Protein AF-A0A819I8H5-F1 (afdb_monomer)

Mean predicted aligned error: 6.82 Å

Radius of gyration: 16.78 Å; Cα contacts (8 Å, |Δi|>4): 85; chains: 1; bounding box: 40×22×45 Å

Structure (mmCIF, N/CA/C/O backbone):
data_AF-A0A819I8H5-F1
#
_entry.id   AF-A0A819I8H5-F1
#
loop_
_atom_site.group_PDB
_atom_site.id
_atom_site.type_symbol
_atom_site.label_atom_id
_atom_site.label_alt_id
_atom_site.label_comp_id
_atom_site.label_asym_id
_atom_site.label_entity_id
_atom_site.label_seq_id
_atom_site.pdbx_PDB_ins_code
_atom_site.Cartn_x
_atom_site.Cartn_y
_atom_site.Cartn_z
_atom_site.occupancy
_atom_site.B_iso_or_equiv
_atom_site.auth_seq_id
_atom_site.auth_comp_id
_atom_site.auth_asym_id
_atom_site.auth_atom_id
_atom_site.pdbx_PDB_model_num
ATOM 1 N N . MET A 1 1 ? 25.821 -2.828 -25.582 1.00 36.62 1 MET A N 1
ATOM 2 C CA . MET A 1 1 ? 26.378 -2.853 -24.213 1.00 36.62 1 MET A CA 1
ATOM 3 C C . MET A 1 1 ? 25.756 -1.722 -23.397 1.00 36.62 1 MET A C 1
ATOM 5 O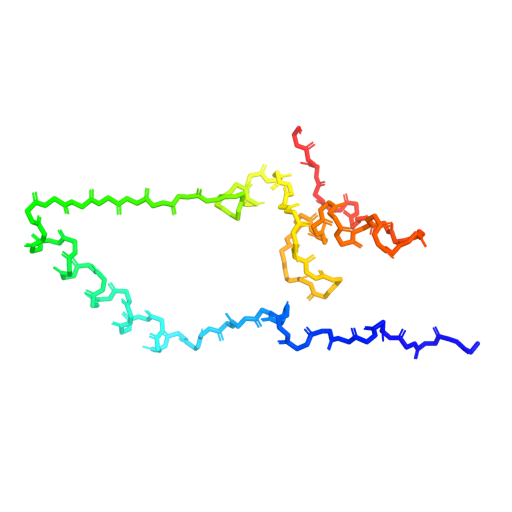 O . MET A 1 1 ? 26.410 -0.728 -23.137 1.00 36.62 1 MET A O 1
ATOM 9 N N . ALA A 1 2 ? 24.474 -1.847 -23.055 1.00 38.56 2 ALA A N 1
ATOM 10 C CA . ALA A 1 2 ? 23.798 -0.974 -22.091 1.00 38.56 2 ALA A CA 1
ATOM 11 C C . ALA A 1 2 ? 22.762 -1.826 -21.343 1.00 38.56 2 ALA A C 1
ATOM 13 O O . ALA A 1 2 ? 21.564 -1.582 -21.383 1.00 38.56 2 ALA A O 1
ATOM 14 N N . SER A 1 3 ? 23.234 -2.933 -20.769 1.00 46.72 3 SER A N 1
ATOM 15 C CA . SER A 1 3 ? 22.487 -3.720 -19.793 1.00 46.72 3 SER A CA 1
ATOM 16 C C . SER A 1 3 ? 22.768 -3.113 -18.423 1.00 46.72 3 SER A C 1
ATOM 18 O O . SER A 1 3 ? 23.623 -3.593 -17.684 1.00 46.72 3 SER A O 1
ATOM 20 N N . GLY A 1 4 ? 22.121 -1.994 -18.140 1.00 46.38 4 GLY A N 1
ATOM 21 C CA . GLY A 1 4 ? 22.131 -1.366 -16.832 1.00 46.38 4 GLY A CA 1
ATOM 22 C C . GLY A 1 4 ? 20.719 -0.890 -16.584 1.00 46.38 4 GLY A C 1
ATOM 23 O O . GLY A 1 4 ? 20.225 -0.042 -17.322 1.00 46.38 4 GLY A O 1
ATOM 24 N N . ILE A 1 5 ? 20.052 -1.501 -15.611 1.00 56.53 5 ILE A N 1
ATOM 25 C CA . ILE A 1 5 ? 18.842 -0.945 -15.009 1.00 56.53 5 ILE A CA 1
ATOM 26 C C . ILE A 1 5 ? 19.162 0.534 -14.701 1.00 56.53 5 ILE A C 1
ATOM 28 O O . ILE A 1 5 ? 20.237 0.776 -14.144 1.00 56.53 5 ILE A O 1
ATOM 32 N N . PRO A 1 6 ? 18.333 1.511 -15.123 1.00 57.69 6 PRO A N 1
ATOM 33 C CA . PRO A 1 6 ? 18.570 2.918 -14.803 1.00 57.69 6 PRO A CA 1
ATOM 34 C C . PRO A 1 6 ? 18.758 3.054 -13.293 1.00 57.69 6 PRO A C 1
ATOM 36 O O . PRO A 1 6 ? 18.056 2.355 -12.565 1.00 57.69 6 PRO A O 1
ATOM 39 N N . ASP A 1 7 ? 19.709 3.893 -12.865 1.00 56.38 7 ASP A N 1
ATOM 40 C CA . ASP A 1 7 ? 20.024 4.196 -11.459 1.00 56.38 7 ASP A CA 1
ATOM 41 C C . ASP A 1 7 ? 18.794 4.005 -10.558 1.00 56.38 7 ASP A C 1
ATOM 43 O O . ASP A 1 7 ? 17.831 4.772 -10.641 1.00 56.38 7 ASP A O 1
ATOM 47 N N . GLU A 1 8 ? 18.787 2.937 -9.750 1.00 66.06 8 GLU A N 1
ATOM 48 C CA . GLU A 1 8 ? 17.688 2.694 -8.822 1.00 66.06 8 GLU A CA 1
ATOM 49 C C . GLU A 1 8 ? 17.691 3.829 -7.802 1.00 66.06 8 GLU A C 1
ATOM 51 O O . GLU A 1 8 ? 18.524 3.856 -6.898 1.00 66.06 8 GLU A O 1
ATOM 56 N N . ASP A 1 9 ? 16.761 4.773 -7.946 1.00 74.25 9 ASP A N 1
ATOM 57 C CA . ASP A 1 9 ? 16.502 5.769 -6.918 1.00 74.25 9 ASP A CA 1
ATOM 58 C C . ASP A 1 9 ? 16.121 5.022 -5.626 1.00 74.25 9 ASP A C 1
ATOM 60 O O . ASP A 1 9 ? 15.034 4.428 -5.556 1.00 74.25 9 ASP A O 1
ATOM 64 N N . PRO A 1 10 ? 16.982 5.029 -4.587 1.00 77.31 10 PRO A N 1
ATOM 65 C CA . PRO A 1 10 ? 16.745 4.250 -3.379 1.00 77.31 10 PRO A CA 1
ATOM 66 C C . PRO A 1 10 ? 15.490 4.722 -2.640 1.00 77.31 10 PRO A C 1
ATOM 68 O O . PRO A 1 10 ? 14.936 3.973 -1.836 1.00 77.31 10 PRO A O 1
ATOM 71 N N . THR A 1 11 ? 15.007 5.936 -2.925 1.00 82.56 11 THR A N 1
ATOM 72 C CA . THR A 1 11 ? 13.771 6.478 -2.351 1.00 82.56 11 THR A CA 1
ATOM 73 C C . THR A 1 11 ? 12.506 5.867 -2.956 1.00 82.56 11 THR A C 1
ATOM 75 O O . THR A 1 11 ? 11.442 5.953 -2.345 1.00 82.56 11 THR A O 1
ATOM 78 N N . LYS A 1 12 ? 12.605 5.213 -4.122 1.00 85.06 12 LYS A N 1
ATOM 79 C CA . LYS A 1 12 ? 11.476 4.595 -4.841 1.00 85.06 12 LYS A CA 1
ATOM 80 C C . LYS A 1 12 ? 11.457 3.068 -4.750 1.00 85.06 12 LYS A C 1
ATOM 82 O O . LYS A 1 12 ? 10.673 2.417 -5.445 1.00 85.06 12 LYS A O 1
ATOM 87 N N . LYS A 1 13 ? 12.325 2.479 -3.925 1.00 89.62 13 LYS A N 1
ATOM 88 C CA . LYS A 1 13 ? 12.356 1.033 -3.711 1.00 89.62 13 LYS A CA 1
ATOM 89 C C . LYS A 1 13 ? 11.120 0.589 -2.931 1.00 89.62 13 LYS A C 1
ATOM 91 O O . LYS A 1 13 ? 10.851 1.089 -1.842 1.00 89.62 13 LYS A O 1
ATOM 96 N N . GLU A 1 14 ? 10.395 -0.381 -3.475 1.00 92.25 14 GLU A N 1
ATOM 97 C CA . GLU A 1 14 ? 9.258 -0.989 -2.786 1.00 92.25 14 GLU A CA 1
ATOM 98 C C . GLU A 1 14 ? 9.743 -1.856 -1.619 1.00 92.25 14 GLU A C 1
ATOM 100 O O . GLU A 1 14 ? 10.685 -2.642 -1.748 1.00 92.25 14 GLU A O 1
ATOM 105 N N . ILE A 1 15 ? 9.099 -1.690 -0.464 1.00 93.62 15 ILE A N 1
ATOM 106 C CA . ILE A 1 15 ? 9.419 -2.417 0.765 1.00 93.62 15 ILE A CA 1
ATOM 107 C C . ILE A 1 15 ? 8.281 -3.390 1.033 1.00 93.62 15 ILE A C 1
ATOM 109 O O . ILE A 1 15 ? 7.138 -2.978 1.228 1.00 93.62 15 ILE A O 1
ATOM 113 N N . ILE A 1 16 ? 8.614 -4.677 1.044 1.00 95.62 16 ILE A N 1
ATOM 114 C CA . ILE A 1 16 ? 7.679 -5.756 1.350 1.00 95.62 16 ILE A CA 1
ATOM 115 C C . ILE A 1 16 ? 8.042 -6.292 2.728 1.00 95.62 16 ILE A C 1
ATOM 117 O O . ILE A 1 16 ? 9.097 -6.905 2.901 1.00 95.62 16 ILE A O 1
ATOM 121 N N . ASP A 1 17 ? 7.188 -6.014 3.710 1.00 97.31 17 ASP A N 1
ATOM 122 C CA . ASP A 1 17 ? 7.360 -6.547 5.058 1.00 97.31 17 ASP A CA 1
ATOM 123 C C . ASP A 1 17 ? 7.217 -8.084 5.046 1.00 97.31 17 ASP A C 1
ATOM 125 O O . ASP A 1 17 ? 6.342 -8.614 4.350 1.00 97.31 17 ASP A O 1
ATOM 129 N N . PRO A 1 18 ? 8.036 -8.818 5.823 1.00 98.12 18 PRO A N 1
ATOM 130 C CA . PRO A 1 18 ? 7.814 -10.237 6.080 1.00 98.12 18 PRO A CA 1
ATOM 131 C C . PRO A 1 18 ? 6.428 -10.499 6.701 1.00 98.12 18 PRO A C 1
ATOM 133 O O . PRO A 1 18 ? 5.911 -9.622 7.399 1.00 98.12 18 PRO A O 1
ATOM 136 N N . PRO A 1 19 ? 5.831 -11.692 6.502 1.00 98.00 19 PRO A N 1
ATOM 137 C CA . PRO A 1 19 ? 4.472 -11.982 6.969 1.00 98.00 19 PRO A CA 1
ATOM 138 C C . PRO A 1 19 ? 4.251 -11.734 8.467 1.00 98.00 19 PRO A C 1
ATOM 140 O O . PRO A 1 19 ? 3.258 -11.126 8.844 1.00 98.00 19 PRO A O 1
ATOM 143 N N . ASP A 1 20 ? 5.202 -12.121 9.316 1.00 98.06 20 ASP A N 1
ATOM 144 C CA . ASP A 1 20 ? 5.122 -11.940 10.768 1.00 98.06 20 ASP A CA 1
ATOM 145 C C . ASP A 1 20 ? 5.131 -10.461 11.182 1.00 98.06 20 ASP A C 1
ATOM 147 O O . ASP A 1 20 ? 4.395 -10.056 12.083 1.00 98.06 20 ASP A O 1
ATOM 151 N N . VAL A 1 21 ? 5.929 -9.636 10.500 1.00 98.38 21 VAL A N 1
ATOM 152 C CA . VAL A 1 21 ? 5.984 -8.186 10.729 1.00 98.38 21 VAL A CA 1
ATOM 153 C C . VAL A 1 21 ? 4.705 -7.514 10.230 1.00 98.38 21 VAL A C 1
ATOM 155 O O . VAL A 1 21 ? 4.192 -6.599 10.880 1.00 98.38 21 VAL A O 1
ATOM 158 N N . LEU A 1 22 ? 4.182 -7.959 9.086 1.00 98.12 22 LEU A N 1
ATOM 159 C CA . LEU A 1 22 ? 2.929 -7.462 8.530 1.00 98.12 22 LEU A CA 1
ATOM 160 C C . LEU A 1 22 ? 1.757 -7.749 9.476 1.00 98.12 22 LEU A C 1
ATOM 162 O O . LEU A 1 22 ? 1.018 -6.821 9.806 1.00 98.12 22 LEU A O 1
ATOM 166 N N . ASP A 1 23 ? 1.629 -8.985 9.959 1.00 98.44 23 ASP A N 1
ATOM 167 C CA . ASP A 1 23 ? 0.560 -9.396 10.876 1.00 98.44 23 ASP A CA 1
ATOM 168 C C . ASP A 1 23 ? 0.577 -8.557 12.163 1.00 98.44 23 ASP A C 1
ATOM 170 O O . ASP A 1 23 ? -0.448 -7.998 12.558 1.00 98.44 23 ASP A O 1
ATOM 174 N N . GLN A 1 24 ? 1.758 -8.343 12.755 1.00 98.62 24 GLN A N 1
ATOM 175 C CA . GLN A 1 24 ? 1.913 -7.484 13.937 1.00 98.62 24 GLN A CA 1
ATOM 176 C C . GLN A 1 24 ? 1.456 -6.037 13.685 1.00 98.62 24 GLN A C 1
ATOM 178 O O . GLN A 1 24 ? 0.773 -5.437 14.520 1.00 98.62 24 GLN A O 1
ATOM 183 N N . LYS A 1 25 ? 1.812 -5.453 12.533 1.00 98.50 25 LYS A N 1
ATOM 184 C CA . LYS A 1 25 ? 1.387 -4.091 12.163 1.00 98.50 25 LYS A CA 1
ATOM 185 C C . LYS A 1 25 ? -0.123 -4.011 11.926 1.00 98.50 25 LYS A C 1
ATOM 187 O O . LYS A 1 25 ? -0.737 -3.005 12.288 1.00 98.50 25 LYS A O 1
ATOM 192 N N . LEU A 1 26 ? -0.722 -5.045 11.334 1.00 98.44 26 LEU A N 1
ATOM 193 C CA . LEU A 1 26 ? -2.164 -5.120 11.091 1.00 98.44 26 LEU A CA 1
ATOM 194 C C . LEU A 1 26 ? -2.956 -5.224 12.397 1.00 98.44 26 LEU A C 1
ATOM 196 O O . LEU A 1 26 ? -3.938 -4.495 12.556 1.00 98.44 26 LEU A O 1
ATOM 200 N N . ASP A 1 27 ? -2.509 -6.046 13.346 1.00 98.56 27 ASP A N 1
ATOM 201 C CA . ASP A 1 27 ? -3.126 -6.151 14.673 1.00 98.56 27 ASP A CA 1
ATOM 202 C C . ASP A 1 27 ? -3.114 -4.803 15.402 1.00 98.56 27 ASP A C 1
ATOM 204 O O . ASP A 1 27 ? -4.145 -4.354 15.923 1.00 98.56 27 ASP A O 1
ATOM 208 N N . GLN A 1 28 ? -1.975 -4.105 15.362 1.00 98.56 28 GLN A N 1
ATOM 209 C CA . GLN A 1 28 ? -1.842 -2.785 15.970 1.00 98.56 28 GLN A CA 1
ATOM 210 C C . GLN A 1 28 ? -2.754 -1.746 15.303 1.00 98.56 28 GLN A C 1
ATOM 212 O O . GLN A 1 28 ? -3.414 -0.965 15.997 1.00 98.56 28 GLN A O 1
ATOM 217 N N . LEU A 1 29 ? -2.821 -1.736 13.969 1.00 98.31 29 LEU A N 1
ATOM 218 C CA . LEU A 1 29 ? -3.705 -0.845 13.218 1.00 98.31 29 LEU A CA 1
ATOM 219 C C . LEU A 1 29 ? -5.180 -1.116 13.548 1.00 98.31 29 LEU A C 1
ATOM 221 O O . LEU A 1 29 ? -5.945 -0.174 13.760 1.00 98.31 29 LEU A O 1
ATOM 225 N N . ALA A 1 30 ? -5.585 -2.385 13.630 1.00 98.44 30 ALA A N 1
ATOM 226 C CA . ALA A 1 30 ? -6.950 -2.769 13.977 1.00 98.44 30 ALA A CA 1
ATOM 227 C C . ALA A 1 30 ? -7.339 -2.289 15.384 1.00 98.44 30 ALA A C 1
ATOM 229 O O . ALA A 1 30 ? -8.464 -1.829 15.594 1.00 98.44 30 ALA A O 1
ATOM 230 N N . GLU A 1 31 ? -6.420 -2.354 16.348 1.00 98.69 31 GLU A N 1
ATOM 231 C CA . GLU A 1 31 ? -6.623 -1.781 17.680 1.00 98.69 31 GLU A CA 1
ATOM 232 C C . GLU A 1 31 ? -6.808 -0.259 17.635 1.00 98.69 31 G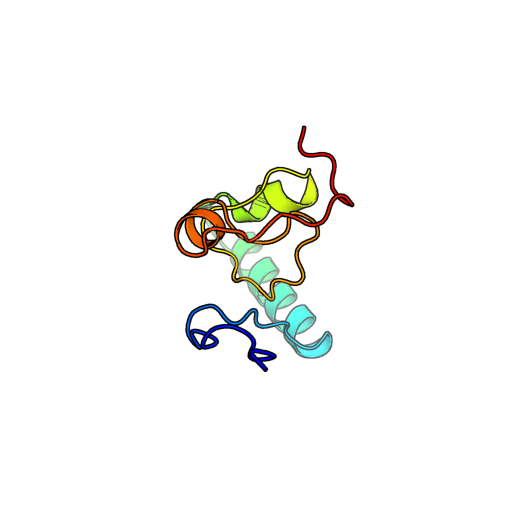LU A C 1
ATOM 234 O O . GLU A 1 31 ? -7.767 0.255 18.217 1.00 98.69 31 GLU A O 1
ATOM 239 N N . TRP A 1 32 ? -5.956 0.466 16.904 1.00 98.44 32 TRP A N 1
ATOM 240 C CA . TRP A 1 32 ? -6.088 1.919 16.758 1.00 98.44 32 TRP A CA 1
ATOM 241 C C . TRP A 1 32 ? -7.418 2.322 16.126 1.00 98.44 32 TRP A C 1
ATOM 243 O O . TRP A 1 32 ? -8.051 3.263 16.600 1.00 98.44 32 TRP A O 1
ATOM 253 N N . ILE A 1 33 ? -7.880 1.589 15.109 1.00 98.38 33 ILE A N 1
ATOM 254 C CA . ILE A 1 33 ? -9.182 1.831 14.473 1.00 98.38 33 ILE A CA 1
ATOM 255 C C . ILE A 1 33 ? -10.324 1.618 15.472 1.00 98.38 33 ILE A C 1
ATOM 257 O O . ILE A 1 33 ? -11.200 2.473 15.576 1.00 98.38 33 ILE A O 1
ATOM 261 N N . ARG A 1 34 ? -10.316 0.509 16.227 1.00 98.31 34 ARG A N 1
ATOM 262 C CA . ARG A 1 34 ? -11.372 0.193 17.210 1.00 98.31 34 ARG A CA 1
ATOM 263 C C . ARG A 1 34 ? -11.469 1.226 18.333 1.00 98.31 34 ARG A C 1
ATOM 265 O O . ARG A 1 34 ? -12.569 1.507 18.798 1.00 98.31 34 ARG A O 1
ATOM 272 N N . ASN A 1 35 ? -10.334 1.780 18.756 1.00 98.44 35 ASN A N 1
ATOM 273 C CA . ASN A 1 35 ? -10.257 2.723 19.872 1.00 98.44 35 ASN A CA 1
ATOM 274 C C . ASN A 1 35 ? -10.398 4.197 19.446 1.00 98.44 35 ASN A C 1
ATOM 276 O O . ASN A 1 35 ? -10.543 5.078 20.297 1.00 98.44 35 ASN A O 1
ATOM 280 N N . ALA A 1 36 ? -10.353 4.499 18.146 1.00 98.25 36 ALA A N 1
ATOM 281 C CA . ALA A 1 36 ? -10.464 5.864 17.651 1.00 98.25 36 ALA A CA 1
ATOM 282 C C . ALA A 1 36 ? -11.902 6.391 17.767 1.00 98.25 36 ALA A C 1
ATOM 284 O O . ALA A 1 36 ? -12.845 5.816 17.231 1.00 98.25 36 ALA A O 1
ATOM 285 N N . LYS A 1 37 ? -12.070 7.571 18.380 1.00 98.38 37 LYS A N 1
ATOM 286 C CA . LYS A 1 37 ? -13.353 8.300 18.351 1.00 98.38 37 LYS A CA 1
ATOM 287 C C . LYS A 1 37 ? -13.715 8.758 16.931 1.00 98.38 37 LYS A C 1
ATOM 289 O O . LYS A 1 37 ? -14.887 8.801 16.566 1.00 98.38 37 LYS A O 1
ATOM 294 N N . HIS A 1 38 ? -12.699 9.120 16.148 1.00 98.06 38 HIS A N 1
ATOM 295 C CA . HIS A 1 38 ? -12.821 9.552 14.761 1.00 98.06 38 HIS A CA 1
ATOM 296 C C . HIS A 1 38 ? -11.655 8.974 13.958 1.00 98.06 38 HIS A C 1
ATOM 298 O O . HIS A 1 38 ? -10.500 9.297 14.230 1.0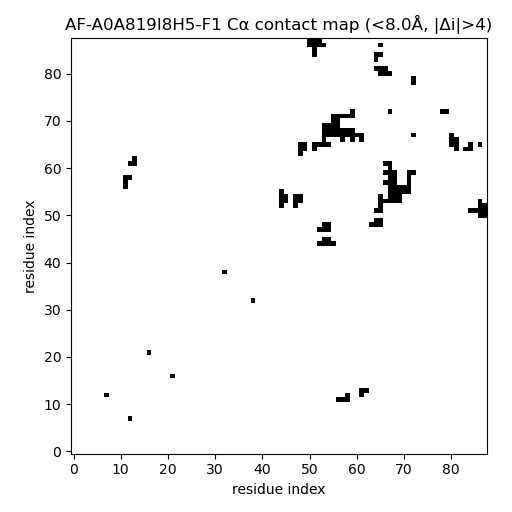0 98.06 38 HIS A O 1
ATOM 304 N N . PHE A 1 39 ? -11.959 8.132 12.974 1.00 97.31 39 PHE A N 1
ATOM 305 C CA . PHE A 1 39 ? -10.978 7.532 12.075 1.00 97.31 39 PHE A CA 1
ATOM 306 C C . PHE A 1 39 ? -11.096 8.167 10.687 1.00 97.31 39 PHE A C 1
ATOM 308 O O . PHE A 1 39 ? -12.183 8.207 10.113 1.00 97.31 39 PHE A O 1
ATOM 315 N N . ILE A 1 40 ? -9.987 8.694 10.165 1.00 97.75 40 ILE A N 1
ATOM 316 C CA . ILE A 1 40 ? -9.920 9.383 8.871 1.00 97.75 40 ILE A CA 1
ATOM 317 C C . ILE A 1 40 ? -8.809 8.736 8.049 1.00 97.75 40 ILE A C 1
ATOM 319 O O . ILE A 1 40 ? -7.699 8.555 8.546 1.00 97.75 40 ILE A O 1
ATOM 323 N N . VAL A 1 41 ? -9.102 8.415 6.789 1.00 97.50 41 VAL A N 1
ATOM 324 C CA . VAL A 1 41 ? -8.156 7.785 5.862 1.00 97.50 41 VAL A CA 1
ATOM 325 C C . VAL A 1 41 ? -7.862 8.737 4.711 1.00 97.50 41 VAL A C 1
ATOM 327 O O . VAL A 1 41 ? -8.779 9.256 4.079 1.00 97.50 41 VAL A O 1
ATOM 330 N N . PHE A 1 42 ? -6.579 8.928 4.413 1.00 97.81 42 PHE A N 1
ATOM 331 C CA . PHE A 1 42 ? -6.119 9.639 3.225 1.00 97.81 42 PHE A CA 1
ATOM 332 C C . PHE A 1 42 ? -5.674 8.618 2.181 1.00 97.81 42 PHE A C 1
ATOM 334 O O . PHE A 1 42 ? -4.764 7.830 2.429 1.00 97.81 42 PHE A O 1
ATOM 341 N N . THR A 1 43 ? -6.312 8.622 1.015 1.00 97.06 43 THR A N 1
ATOM 342 C CA . THR A 1 43 ? -6.011 7.681 -0.072 1.00 97.06 43 THR A CA 1
ATOM 343 C C . THR A 1 43 ? -5.340 8.388 -1.244 1.00 97.06 43 THR A C 1
ATOM 345 O O . THR A 1 43 ? -5.670 9.530 -1.558 1.00 97.06 43 THR A O 1
ATOM 348 N N . GLY A 1 44 ? -4.440 7.689 -1.933 1.00 96.38 44 GLY A N 1
ATOM 349 C CA . GLY A 1 44 ? -3.835 8.126 -3.195 1.00 96.38 44 GLY A CA 1
ATOM 350 C C . GLY A 1 44 ? -4.066 7.111 -4.316 1.00 96.38 44 GLY A C 1
ATOM 351 O O . GLY A 1 44 ? -4.787 6.140 -4.133 1.00 96.38 44 GLY A O 1
ATOM 352 N N . ALA A 1 45 ? -3.414 7.292 -5.468 1.00 96.12 45 ALA A N 1
ATOM 353 C CA . ALA A 1 45 ? -3.587 6.406 -6.629 1.00 96.12 45 ALA A CA 1
ATOM 354 C C . ALA A 1 45 ? -3.226 4.931 -6.360 1.00 96.12 45 ALA A C 1
ATOM 356 O O . ALA A 1 45 ? -3.781 4.042 -6.999 1.00 96.12 45 ALA A O 1
ATOM 357 N N . GLY A 1 46 ? -2.339 4.670 -5.390 1.00 94.69 46 GLY A N 1
ATOM 358 C CA . GLY A 1 46 ? -1.850 3.326 -5.072 1.00 94.69 46 GLY A CA 1
ATOM 359 C C . GLY A 1 46 ? -2.955 2.309 -4.769 1.00 94.69 46 GLY A C 1
ATOM 360 O O . GLY A 1 46 ? -2.844 1.160 -5.190 1.00 94.69 46 GLY A O 1
ATOM 361 N N . VAL A 1 47 ? -4.062 2.723 -4.133 1.00 96.12 47 VAL A N 1
ATOM 362 C CA . VAL A 1 47 ? -5.163 1.795 -3.794 1.00 96.12 47 VAL A CA 1
ATOM 363 C C . VAL A 1 47 ? -5.931 1.290 -5.021 1.00 96.12 47 VAL A C 1
ATOM 365 O O . VAL A 1 47 ? -6.584 0.255 -4.940 1.00 96.12 47 VAL A O 1
ATOM 368 N N . SER A 1 48 ? -5.830 1.982 -6.159 1.00 95.69 48 SER A N 1
ATOM 369 C CA . SER A 1 48 ? -6.518 1.625 -7.408 1.00 95.69 48 SER A CA 1
ATOM 370 C C . SER A 1 48 ? -5.666 0.757 -8.341 1.00 95.69 48 SER A C 1
ATOM 372 O O . SER A 1 48 ? -6.138 0.317 -9.384 1.00 95.69 48 SER A O 1
ATOM 374 N N . THR A 1 49 ? -4.412 0.475 -7.985 1.00 93.62 49 THR A N 1
ATOM 375 C CA . THR A 1 49 ? -3.501 -0.308 -8.840 1.00 93.62 49 THR A CA 1
ATOM 376 C C . THR A 1 49 ? -3.962 -1.753 -9.015 1.00 93.62 49 THR A C 1
ATOM 378 O O . THR A 1 49 ? -3.837 -2.323 -10.099 1.00 93.62 49 THR A O 1
ATOM 381 N N . SER A 1 50 ? -4.611 -2.322 -7.998 1.00 91.31 50 SER A N 1
ATOM 382 C CA . SER A 1 50 ? -5.212 -3.659 -8.046 1.00 91.31 50 SER A CA 1
ATOM 383 C C . SER A 1 50 ? -6.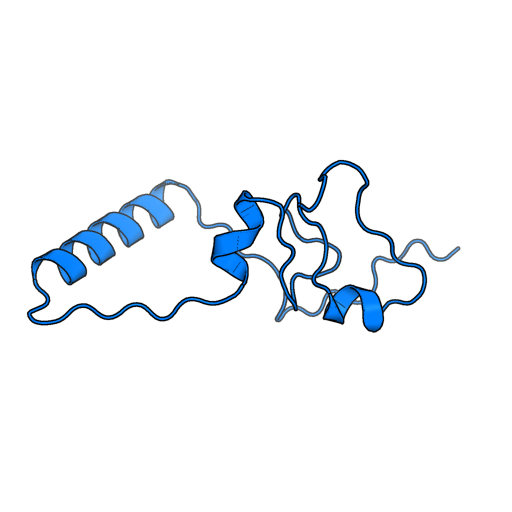363 -3.784 -9.053 1.00 91.31 50 SER A C 1
ATOM 385 O O . SER A 1 50 ? -6.647 -4.888 -9.512 1.00 91.31 50 SER A O 1
ATOM 387 N N . THR A 1 51 ? -7.002 -2.675 -9.442 1.00 91.44 51 THR A N 1
ATOM 388 C CA . THR A 1 51 ? -8.075 -2.654 -10.453 1.00 91.44 51 THR A CA 1
ATOM 389 C C . THR A 1 51 ? -7.557 -2.382 -11.865 1.00 91.44 51 THR A C 1
ATOM 391 O O . THR A 1 51 ? -8.341 -2.241 -12.802 1.00 91.44 51 THR A O 1
ATOM 394 N N . GLY A 1 52 ? -6.234 -2.319 -12.036 1.00 89.38 52 GLY A N 1
ATOM 395 C CA . GLY A 1 52 ? -5.589 -2.048 -13.315 1.00 89.38 52 GLY A CA 1
ATOM 396 C C . GLY A 1 52 ? -5.403 -0.562 -13.619 1.00 89.38 52 GLY A C 1
ATOM 397 O O . GLY A 1 52 ? -4.952 -0.237 -14.714 1.00 89.38 52 GLY A O 1
ATOM 398 N N . ILE A 1 53 ? -5.706 0.350 -12.690 1.00 91.25 53 ILE A N 1
ATOM 399 C CA . ILE A 1 53 ? -5.445 1.784 -12.872 1.00 91.25 53 ILE A CA 1
ATOM 400 C C . ILE A 1 53 ? -4.023 2.092 -12.375 1.00 91.25 53 ILE A C 1
ATOM 402 O O . ILE A 1 53 ? -3.757 1.959 -11.183 1.00 91.25 53 ILE A O 1
ATOM 406 N N . PRO A 1 54 ? -3.096 2.511 -13.251 1.00 91.50 54 PRO A N 1
AT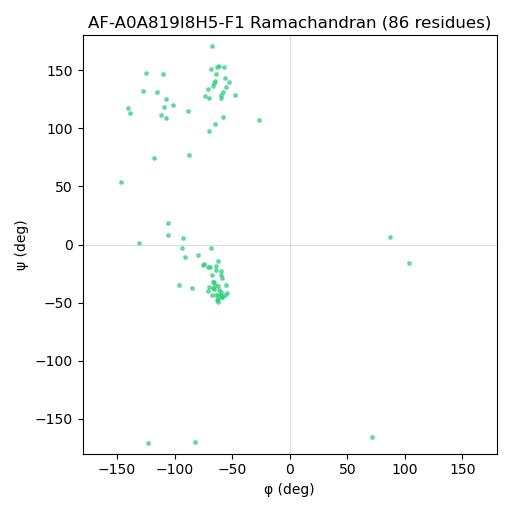OM 407 C CA . PRO A 1 54 ? -1.710 2.759 -12.872 1.00 91.50 54 PRO A CA 1
ATOM 408 C C . PRO A 1 54 ? -1.578 3.973 -11.951 1.00 91.50 54 PRO A C 1
ATOM 410 O O . PRO A 1 54 ? -2.336 4.942 -12.049 1.00 91.50 54 PRO A O 1
ATOM 413 N N . ASP A 1 55 ? -0.560 3.940 -11.099 1.00 94.94 55 ASP A N 1
ATOM 414 C CA . ASP A 1 55 ? -0.209 5.052 -10.230 1.00 94.94 55 ASP A CA 1
ATOM 415 C C . ASP A 1 55 ? 0.641 6.116 -10.971 1.00 94.94 55 ASP A C 1
ATOM 417 O O . ASP A 1 55 ? 0.797 6.100 -12.200 1.00 94.94 55 ASP A O 1
ATOM 421 N N . TYR A 1 56 ? 1.186 7.074 -10.217 1.00 94.00 56 TYR A N 1
ATOM 422 C CA . TYR A 1 56 ? 2.030 8.129 -10.770 1.00 94.00 56 TYR A CA 1
ATOM 423 C C . TYR A 1 56 ? 3.529 7.850 -10.677 1.00 94.00 56 TYR A C 1
ATOM 425 O O . TYR A 1 56 ? 4.250 8.287 -11.574 1.00 94.00 56 TYR A O 1
ATOM 433 N N . ARG A 1 57 ? 4.011 7.189 -9.616 1.00 92.94 57 ARG A N 1
ATOM 434 C CA . ARG A 1 57 ? 5.423 7.270 -9.195 1.00 92.94 57 ARG A CA 1
ATOM 435 C C . ARG A 1 57 ? 6.090 5.920 -8.927 1.00 92.94 57 ARG A C 1
ATOM 437 O O . ARG A 1 57 ? 7.259 5.933 -8.547 1.00 92.94 57 ARG A O 1
ATOM 444 N N . SER A 1 58 ? 5.405 4.790 -9.110 1.00 92.12 58 SER A N 1
ATOM 445 C CA . SER A 1 58 ? 6.049 3.477 -9.012 1.00 92.12 58 SER A CA 1
ATOM 446 C C . SER A 1 58 ? 7.249 3.391 -9.952 1.00 92.12 58 SER A C 1
ATOM 448 O O . SER A 1 58 ? 7.173 3.820 -11.107 1.00 92.12 58 SER A O 1
ATOM 450 N N . SER A 1 59 ? 8.354 2.852 -9.439 1.00 92.00 59 SER A N 1
ATOM 451 C CA . SER A 1 59 ? 9.624 2.769 -10.157 1.00 92.00 59 SER A CA 1
ATOM 452 C C . SER A 1 59 ? 9.558 1.805 -11.342 1.00 92.00 59 SER A C 1
ATOM 454 O O . SER A 1 59 ? 8.615 1.025 -11.502 1.00 92.00 59 SER A O 1
ATOM 456 N N . MET A 1 60 ? 10.611 1.813 -12.160 1.00 88.25 60 MET A N 1
ATOM 457 C CA . MET A 1 60 ? 10.761 0.873 -13.273 1.00 88.25 60 MET A CA 1
ATOM 458 C C . MET A 1 60 ? 10.791 -0.606 -12.842 1.00 88.25 60 MET A C 1
ATOM 460 O O . MET A 1 60 ? 10.430 -1.465 -13.644 1.00 88.25 60 MET A O 1
ATOM 464 N N . ASN A 1 61 ? 11.151 -0.890 -11.585 1.00 88.62 61 ASN A N 1
ATOM 465 C CA . ASN A 1 61 ? 11.270 -2.240 -11.019 1.00 88.62 61 ASN A CA 1
ATOM 466 C C . ASN A 1 61 ? 10.115 -2.604 -10.071 1.00 88.62 61 ASN A C 1
ATOM 468 O O . ASN A 1 61 ? 10.251 -3.511 -9.251 1.00 88.62 61 ASN A O 1
ATOM 472 N N . THR A 1 62 ? 8.993 -1.887 -10.155 1.00 90.44 62 THR A N 1
ATOM 473 C CA . THR A 1 62 ? 7.797 -2.164 -9.351 1.00 90.44 62 THR A CA 1
ATOM 474 C C . THR A 1 62 ? 7.297 -3.600 -9.520 1.00 90.44 62 THR A C 1
ATOM 476 O O . THR A 1 62 ? 7.302 -4.151 -10.624 1.00 90.44 62 THR A O 1
ATOM 479 N N . ILE A 1 63 ? 6.805 -4.195 -8.432 1.00 90.31 63 ILE A N 1
ATOM 480 C CA . ILE A 1 63 ? 6.116 -5.492 -8.460 1.00 90.31 63 ILE A CA 1
ATOM 481 C C . ILE A 1 63 ? 4.658 -5.362 -8.907 1.00 90.31 63 ILE A C 1
ATOM 483 O O . ILE A 1 63 ? 3.977 -6.372 -9.104 1.00 90.31 63 ILE A O 1
ATOM 487 N N . LEU A 1 64 ? 4.147 -4.132 -9.025 1.00 90.31 64 LEU A N 1
ATOM 488 C CA . LEU A 1 64 ? 2.754 -3.896 -9.360 1.00 90.31 64 LEU A CA 1
ATOM 489 C C . LEU A 1 64 ? 2.462 -4.357 -10.789 1.00 90.31 64 LEU A C 1
ATOM 491 O O . LEU A 1 64 ? 3.197 -4.032 -11.725 1.00 90.31 64 LEU A O 1
ATOM 495 N N . PRO A 1 65 ? 1.329 -5.043 -11.005 1.00 88.75 65 PRO A N 1
ATOM 496 C CA . PRO A 1 65 ? 0.999 -5.572 -12.319 1.00 88.75 65 PRO A CA 1
ATOM 497 C C . PRO A 1 65 ? 0.717 -4.434 -13.320 1.00 88.75 65 PRO A C 1
ATOM 499 O O . PRO A 1 65 ? 0.963 -4.585 -14.515 1.00 88.75 65 PRO A O 1
ATOM 502 N N . THR A 1 66 ? 0.282 -3.258 -12.847 1.00 88.94 66 THR A N 1
ATOM 503 C CA . THR A 1 66 ? 0.100 -2.038 -13.659 1.00 88.94 66 THR A CA 1
ATOM 504 C C . THR A 1 66 ? 1.393 -1.504 -14.280 1.00 88.94 66 THR A C 1
ATOM 506 O O . THR A 1 66 ? 1.337 -0.664 -15.185 1.00 88.94 66 THR A O 1
ATOM 509 N N . GLY A 1 67 ? 2.549 -1.981 -13.813 1.00 90.12 67 GLY A N 1
ATOM 510 C CA . GLY A 1 67 ? 3.859 -1.495 -14.213 1.00 90.12 67 GLY A CA 1
ATOM 511 C C . GLY A 1 67 ? 4.170 -0.099 -13.661 1.00 90.12 67 GLY A C 1
ATOM 512 O O . GLY A 1 67 ? 3.468 0.380 -12.766 1.00 90.12 67 GLY A O 1
ATOM 513 N N . PRO A 1 68 ? 5.215 0.556 -14.202 1.00 90.62 68 PRO A N 1
ATOM 514 C CA . PRO A 1 68 ? 5.722 1.814 -13.670 1.00 90.62 68 PRO A CA 1
ATOM 515 C C . PRO A 1 68 ? 4.696 2.947 -13.747 1.00 90.62 68 PRO A C 1
ATOM 517 O O . PRO A 1 68 ? 3.819 2.987 -14.631 1.00 90.62 68 PRO A O 1
ATOM 520 N N . GLY A 1 69 ? 4.844 3.894 -12.826 1.00 91.75 69 GLY A N 1
ATOM 521 C CA . GLY A 1 69 ? 3.970 5.047 -12.702 1.00 91.75 69 GLY A CA 1
ATOM 522 C C . GLY A 1 69 ? 3.986 5.932 -13.948 1.00 91.75 69 GLY A C 1
ATOM 523 O O . GLY A 1 69 ? 4.952 5.964 -14.714 1.00 91.75 69 GLY A O 1
ATOM 524 N N . VAL A 1 70 ? 2.898 6.672 -14.187 1.00 91.81 70 VAL A N 1
ATOM 525 C CA . VAL A 1 70 ? 2.784 7.513 -15.397 1.00 91.81 70 VAL A CA 1
ATOM 526 C C . VAL A 1 70 ? 3.883 8.571 -15.517 1.00 91.81 70 VAL A C 1
ATOM 528 O O . VAL A 1 70 ? 4.194 8.972 -16.635 1.00 91.81 70 VAL A O 1
ATOM 531 N N . TRP A 1 71 ? 4.440 9.062 -14.408 1.00 91.94 71 TRP A N 1
ATOM 532 C CA . TRP A 1 71 ? 5.520 10.050 -14.443 1.00 91.94 71 TRP A CA 1
ATOM 533 C C . TRP A 1 71 ? 6.875 9.373 -14.598 1.00 91.94 71 TRP A C 1
ATOM 535 O O . TRP A 1 71 ? 7.668 9.828 -15.411 1.00 91.94 71 TRP A O 1
ATOM 545 N N . GLU A 1 72 ? 7.069 8.215 -13.967 1.00 90.81 72 GLU A N 1
ATOM 546 C CA . GLU A 1 72 ? 8.272 7.401 -14.163 1.00 90.81 72 GLU A CA 1
ATOM 547 C C . GLU A 1 72 ? 8.484 7.044 -15.643 1.00 90.81 72 GLU A C 1
ATOM 549 O O . GLU A 1 72 ? 9.581 7.190 -16.179 1.00 90.81 72 GLU A O 1
ATOM 554 N N . LEU A 1 73 ? 7.410 6.657 -16.342 1.00 89.25 73 LEU A N 1
ATOM 555 C CA . LEU A 1 73 ? 7.447 6.371 -17.781 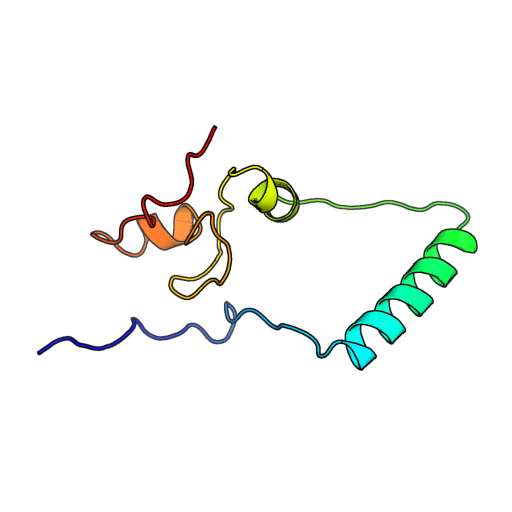1.00 89.25 73 LEU A CA 1
ATOM 556 C C . LEU A 1 73 ? 7.735 7.605 -18.642 1.00 89.25 73 LEU A C 1
ATOM 558 O O . LEU A 1 73 ? 8.317 7.475 -19.717 1.00 89.25 73 LEU A O 1
ATOM 562 N N . ARG A 1 74 ? 7.296 8.795 -18.214 1.00 89.38 74 ARG A N 1
ATOM 563 C CA . ARG A 1 74 ? 7.578 10.050 -18.930 1.00 89.38 74 ARG A CA 1
ATOM 564 C C . ARG A 1 74 ? 9.047 10.433 -18.811 1.00 89.38 74 ARG A C 1
ATOM 566 O O . ARG A 1 74 ? 9.611 10.914 -19.789 1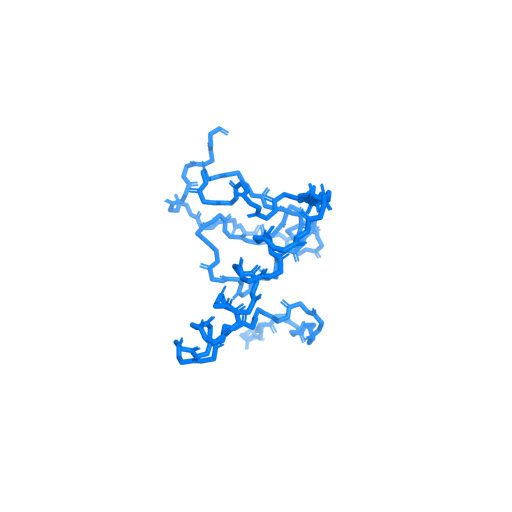.00 89.38 74 ARG A O 1
ATOM 573 N N . ASP A 1 75 ? 9.640 10.176 -17.651 1.00 88.81 75 ASP A N 1
ATOM 574 C CA . ASP A 1 75 ? 11.046 10.467 -17.375 1.00 88.81 75 ASP A CA 1
ATOM 575 C C . ASP A 1 75 ? 11.991 9.459 -18.065 1.00 88.81 75 ASP A C 1
ATOM 577 O O . ASP A 1 75 ? 13.160 9.764 -18.291 1.00 88.81 75 ASP A O 1
ATOM 581 N N . HIS A 1 76 ? 11.472 8.297 -18.489 1.00 85.50 76 HIS A N 1
ATOM 582 C CA . HIS A 1 76 ? 12.210 7.241 -19.195 1.00 85.50 76 HIS A CA 1
ATOM 583 C C . HIS A 1 76 ? 11.654 6.986 -20.611 1.00 85.50 76 HIS A C 1
ATOM 585 O O . HIS A 1 76 ? 10.990 5.971 -20.862 1.00 85.50 76 HIS A O 1
ATOM 591 N N . PRO A 1 77 ? 11.923 7.880 -21.581 1.00 77.88 77 PRO A N 1
ATOM 592 C CA . PRO A 1 77 ? 11.408 7.744 -22.939 1.00 77.88 77 PRO A CA 1
ATOM 593 C C . PRO A 1 77 ? 11.878 6.432 -23.587 1.00 77.88 77 PRO A C 1
ATOM 595 O O . PRO A 1 77 ? 13.068 6.138 -23.655 1.00 77.88 77 PRO A O 1
ATOM 598 N N . GLY A 1 78 ? 10.925 5.638 -24.083 1.00 78.06 78 GLY A N 1
ATOM 599 C CA . GLY A 1 78 ? 11.173 4.318 -24.680 1.00 78.06 78 GLY A CA 1
ATOM 600 C C . GLY A 1 78 ? 10.806 3.140 -23.773 1.00 78.06 78 GLY A C 1
ATOM 601 O O . GLY A 1 78 ? 10.606 2.032 -24.279 1.00 78.06 78 GLY A O 1
ATOM 602 N N . ALA A 1 79 ? 10.622 3.378 -22.471 1.00 78.81 79 ALA A N 1
ATOM 603 C CA . ALA A 1 79 ? 10.014 2.411 -21.569 1.00 78.81 79 ALA A CA 1
ATOM 604 C C . ALA A 1 79 ? 8.542 2.171 -21.943 1.00 78.81 79 ALA A C 1
ATOM 606 O O . ALA A 1 79 ? 7.797 3.095 -22.275 1.00 78.81 79 ALA A O 1
ATOM 607 N N . LYS A 1 80 ? 8.106 0.912 -21.889 1.00 70.19 80 LYS A N 1
ATOM 608 C CA . LYS A 1 80 ? 6.711 0.521 -22.124 1.00 70.19 80 LYS A CA 1
ATOM 609 C C . LYS A 1 80 ? 6.202 -0.266 -20.930 1.00 70.19 80 LYS A C 1
ATOM 611 O O . LYS A 1 80 ? 6.954 -1.017 -20.314 1.00 70.19 80 LYS A O 1
ATOM 616 N N . ARG A 1 81 ? 4.910 -0.124 -20.636 1.00 71.94 81 ARG A N 1
ATOM 617 C CA . ARG A 1 81 ? 4.242 -0.994 -19.665 1.00 71.94 81 ARG A CA 1
ATOM 618 C C . ARG A 1 81 ? 4.230 -2.427 -20.169 1.00 71.94 81 ARG A C 1
ATOM 620 O O . ARG A 1 81 ? 4.095 -2.663 -21.372 1.00 71.94 81 ARG A O 1
ATOM 627 N N . SER A 1 82 ? 4.326 -3.368 -19.235 1.00 62.22 82 SER A N 1
ATOM 628 C CA . SER A 1 82 ? 4.076 -4.771 -19.540 1.00 62.22 82 SER A C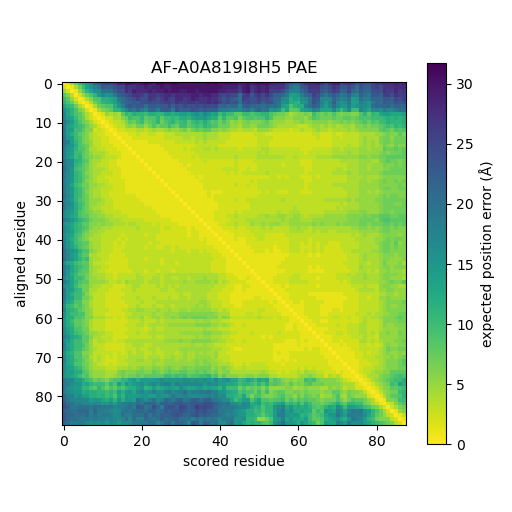A 1
ATOM 629 C C . SER A 1 82 ? 2.652 -4.919 -20.103 1.00 62.22 82 SER A C 1
ATOM 631 O O . SER A 1 82 ? 1.711 -4.388 -19.511 1.00 62.22 82 SER A O 1
ATOM 633 N N . PRO A 1 83 ? 2.460 -5.629 -21.228 1.00 58.34 83 PRO A N 1
ATOM 634 C CA . PRO A 1 83 ? 1.149 -5.804 -21.858 1.00 58.34 83 PRO A CA 1
ATOM 635 C C . PRO A 1 83 ? 0.176 -6.673 -21.039 1.00 58.34 83 PRO A C 1
ATOM 637 O O . PRO A 1 83 ? -0.967 -6.853 -21.449 1.00 58.34 83 PRO A O 1
ATOM 640 N N . ALA A 1 84 ? 0.612 -7.223 -19.900 1.00 57.66 84 ALA A N 1
ATOM 641 C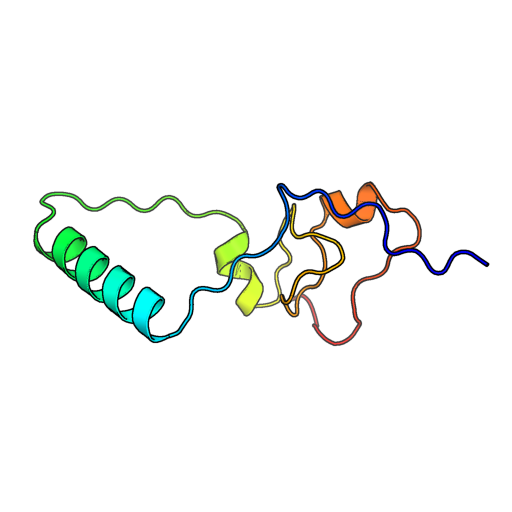 CA . ALA A 1 84 ? -0.159 -8.157 -19.084 1.00 57.66 84 ALA A CA 1
ATOM 642 C C . ALA A 1 84 ? -1.352 -7.527 -18.339 1.00 57.66 84 ALA A C 1
ATOM 644 O O . ALA A 1 84 ? -2.266 -8.255 -17.957 1.00 57.66 84 ALA A O 1
ATOM 645 N N . VAL A 1 85 ? -1.389 -6.202 -18.152 1.00 58.22 85 VAL A N 1
ATOM 646 C CA . VAL A 1 85 ? -2.516 -5.529 -17.489 1.00 58.22 85 VAL A CA 1
ATOM 647 C C . VAL A 1 85 ? -3.282 -4.669 -18.470 1.00 58.22 85 VAL A C 1
ATOM 649 O O . VAL A 1 85 ? -2.817 -3.628 -18.935 1.00 58.22 85 VAL A O 1
ATOM 652 N N . ARG A 1 86 ? -4.506 -5.111 -18.758 1.00 55.97 86 ARG A N 1
ATOM 653 C CA . ARG A 1 86 ? -5.511 -4.299 -19.429 1.00 55.97 86 ARG A CA 1
ATOM 654 C C . ARG A 1 86 ? -5.948 -3.220 -18.445 1.00 55.97 86 ARG A C 1
ATOM 656 O O . ARG A 1 86 ? -6.754 -3.481 -17.559 1.00 55.97 86 ARG A O 1
ATOM 663 N N . THR A 1 87 ? -5.371 -2.033 -18.581 1.00 58.88 87 THR A N 1
ATOM 664 C CA . THR A 1 87 ? -5.894 -0.837 -17.923 1.00 58.88 87 THR A CA 1
ATOM 665 C C . THR A 1 87 ? -7.325 -0.630 -18.420 1.00 58.88 87 THR A C 1
ATOM 667 O O . THR A 1 87 ? -7.554 -0.690 -19.633 1.00 58.88 87 THR A O 1
ATOM 670 N N . VAL A 1 88 ? -8.273 -0.474 -17.497 1.00 59.91 88 VAL A N 1
ATOM 671 C CA . VAL A 1 88 ? -9.664 -0.122 -17.823 1.00 59.91 88 VAL A CA 1
ATOM 672 C C . VAL A 1 88 ? -9.766 1.248 -18.482 1.00 59.91 88 VAL A C 1
ATOM 674 O O . VAL A 1 88 ? -8.879 2.096 -18.229 1.00 59.91 88 VAL A O 1
#

pLDDT: mean 85.83, std 15.89, range [36.62, 98.69]

Secondary structure (DSSP, 8-state):
---------GGG------HHHHHHHHHHHHHHHHH-SS------GGGGGGGT---SS--TT---TT-S-HHHHHHSTT----TT----

Foldseek 3Di:
DPPDDPPPPPVQDDDDDDPVVVVVVVVVVVVCVVPDPDDDDDDACVVCLVVLRAAAAHAQPDPGQNGGHPPNCVVPPPDDRDPRGDRD

Sequence (88 aa):
MASGIPDEDPTKKEIIDPPDVLDQKLDQLAEWIRNAKHFIVFTGAGVSTSTGIPDYRSSMNTILPTGPGVWELRDHPGAKRSPAVRTV

Solvent-accessible surface area (backbone atoms only — not comparable to full-atom values): 5674 Å² total; per-residue (Å²): 143,80,92,62,80,72,84,76,56,76,90,54,60,85,83,81,72,55,70,72,60,43,52,54,53,50,55,54,48,52,50,52,59,73,71,42,94,74,82,85,85,89,82,67,56,68,80,41,30,87,72,24,40,56,33,52,68,42,30,93,81,48,87,52,71,41,32,42,2,62,50,46,42,64,78,37,81,86,64,74,65,62,85,85,44,72,55,120